Protein AF-A0A3D0XH51-F1 (afdb_monomer)

Solvent-accessible surface area (backbone atoms only — not comparable to full-atom values): 3511 Å² total; per-residue (Å²): 128,83,91,43,47,77,40,77,38,73,43,78,49,73,62,71,66,33,52,53,51,56,49,46,50,70,44,49,61,80,77,42,83,84,55,72,56,38,64,36,86,69,46,74,46,57,98,43,68,70,68,37,61,76,68,106

Radius of gyration: 12.64 Å; Cα contacts (8 Å, |Δi|>4): 65; chains: 1; bounding box: 30×16×31 Å

pLDDT: mean 94.64, std 8.14, range [52.69, 98.38]

Sequence (56 aa):
MSDKKPLNIGLVGYGFMGRTHSNGYKRVNDFFGDLAYRPVLKAICGRNSERTEAFA

Mean predicted aligned error: 3.24 Å

Nearest PDB structures (foldseek):
  6a3i-assembly1_B  TM=9.582E-01  e=4.302E-02  Pseudarthrobacter phenanthrenivorans Sphe3
  3wgd-assembly7_G  TM=4.281E-01  e=2.159E+00  Homo sapiens
  3isx-assembly1_A  TM=4.272E-01  e=4.007E+00  Thermotoga maritima
  6nf8-assembly1_C  TM=4.107E-01  e=7.965E+00  Bos taurus

Structure (mmCIF, N/CA/C/O backbone):
data_AF-A0A3D0XH51-F1
#
_entry.id   AF-A0A3D0XH51-F1
#
loop_
_atom_site.group_PDB
_atom_site.id
_atom_site.type_symbol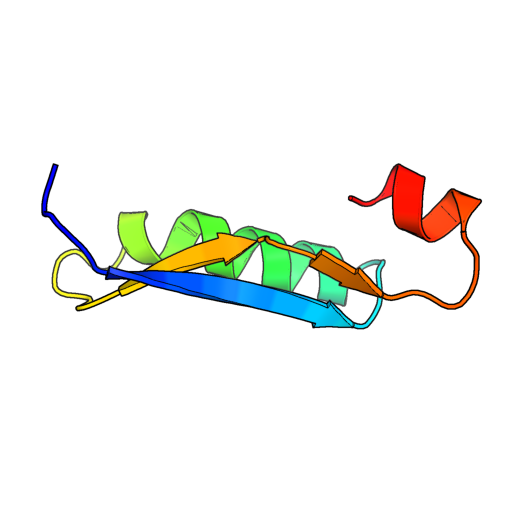
_atom_site.label_atom_id
_atom_site.label_alt_id
_atom_site.label_comp_id
_atom_site.label_asym_id
_atom_site.label_entity_id
_atom_site.label_seq_id
_atom_site.pdbx_PDB_ins_code
_atom_site.Cartn_x
_atom_site.Cartn_y
_atom_site.Cartn_z
_atom_site.occupancy
_atom_site.B_iso_or_equiv
_atom_site.auth_seq_id
_atom_site.auth_comp_id
_atom_site.auth_asym_id
_atom_site.auth_atom_id
_atom_site.pdbx_PDB_model_num
ATOM 1 N N . MET A 1 1 ? -6.240 5.580 20.698 1.00 52.69 1 MET A N 1
ATOM 2 C CA . MET A 1 1 ? -6.321 4.987 19.348 1.00 52.69 1 MET A CA 1
ATOM 3 C C . MET A 1 1 ? -7.058 3.674 19.508 1.00 52.69 1 MET A C 1
ATOM 5 O O . MET A 1 1 ? -6.645 2.917 20.369 1.00 52.69 1 MET A O 1
ATOM 9 N N . SER A 1 2 ? -8.172 3.438 18.809 1.00 58.97 2 SER A N 1
ATOM 10 C CA . SER A 1 2 ? -8.873 2.149 18.910 1.00 58.97 2 SER A CA 1
ATOM 11 C C . SER A 1 2 ? -7.902 1.010 18.590 1.00 58.97 2 SER A C 1
ATOM 13 O O . SER A 1 2 ? -7.207 1.104 17.576 1.00 58.97 2 SER A O 1
ATOM 15 N N . ASP A 1 3 ? -7.867 -0.034 19.424 1.00 79.62 3 ASP A N 1
ATOM 16 C CA . ASP A 1 3 ? -7.072 -1.263 19.256 1.00 79.62 3 ASP A CA 1
ATOM 17 C C . ASP A 1 3 ? -7.556 -2.090 18.048 1.00 79.62 3 ASP A C 1
ATOM 19 O O . ASP A 1 3 ? -8.009 -3.229 18.159 1.00 79.62 3 ASP A O 1
ATOM 23 N N . LYS A 1 4 ? -7.534 -1.492 16.854 1.00 88.50 4 LYS A N 1
ATOM 24 C CA . LYS A 1 4 ? -7.949 -2.144 15.613 1.00 88.50 4 LYS A CA 1
ATOM 25 C C . LYS A 1 4 ? -6.906 -3.182 15.232 1.00 88.50 4 LYS A C 1
ATOM 27 O O . LYS A 1 4 ? -5.714 -2.877 15.150 1.00 88.50 4 LYS A O 1
ATOM 32 N N . LYS A 1 5 ? -7.361 -4.400 14.935 1.00 95.00 5 LYS A N 1
ATOM 33 C CA . LYS A 1 5 ? -6.469 -5.498 14.561 1.00 95.00 5 LYS A CA 1
ATOM 34 C C . LYS A 1 5 ? -5.741 -5.151 13.252 1.00 95.00 5 LYS A C 1
ATOM 36 O O . LYS A 1 5 ? -6.402 -4.766 12.282 1.00 95.00 5 LYS A O 1
ATOM 41 N N . PRO A 1 6 ? -4.407 -5.285 13.178 1.00 96.25 6 PRO A N 1
ATOM 42 C CA . PRO A 1 6 ? -3.687 -5.058 11.931 1.00 96.25 6 PRO A CA 1
ATOM 43 C C . PRO A 1 6 ? -4.137 -6.034 10.837 1.00 96.25 6 PRO A C 1
ATOM 45 O O . PRO A 1 6 ? -4.247 -7.239 11.078 1.00 96.25 6 PRO A O 1
ATOM 48 N N . LEU A 1 7 ? -4.361 -5.516 9.630 1.00 97.38 7 LEU A N 1
ATOM 49 C CA . LEU A 1 7 ? -4.580 -6.301 8.416 1.00 97.38 7 LEU A CA 1
ATOM 50 C C . LEU A 1 7 ? -3.421 -6.038 7.450 1.00 97.38 7 LEU A C 1
ATOM 52 O O . LEU A 1 7 ? -3.350 -4.982 6.827 1.00 97.38 7 LEU A O 1
ATOM 56 N N . ASN A 1 8 ? -2.500 -6.994 7.345 1.00 98.12 8 ASN A N 1
ATOM 57 C CA . ASN A 1 8 ? -1.315 -6.862 6.501 1.00 98.12 8 ASN A CA 1
ATOM 58 C C . ASN A 1 8 ? -1.676 -7.078 5.028 1.00 98.12 8 ASN A C 1
ATOM 60 O O . ASN A 1 8 ? -2.119 -8.157 4.644 1.00 98.12 8 ASN A O 1
ATOM 64 N N . ILE A 1 9 ? -1.453 -6.055 4.210 1.00 98.25 9 ILE A N 1
ATOM 65 C CA . ILE A 1 9 ? -1.741 -6.055 2.779 1.00 98.25 9 ILE A CA 1
ATOM 66 C C . ILE A 1 9 ? -0.446 -6.271 1.997 1.00 98.25 9 ILE A C 1
ATOM 68 O O . ILE A 1 9 ? 0.533 -5.543 2.187 1.00 98.25 9 ILE A O 1
ATOM 72 N N . GLY A 1 10 ? -0.468 -7.253 1.097 1.00 98.19 10 GLY A N 1
ATOM 73 C CA . GLY A 1 10 ? 0.507 -7.404 0.022 1.00 98.19 10 GLY A CA 1
ATOM 74 C C . GLY A 1 10 ? -0.055 -6.818 -1.270 1.00 98.19 10 GLY A C 1
ATOM 75 O O . GLY A 1 10 ? -1.095 -7.271 -1.745 1.00 98.19 10 GLY A O 1
ATOM 76 N N . LEU A 1 11 ? 0.604 -5.808 -1.831 1.00 98.06 11 LEU A N 1
ATOM 77 C CA . LEU A 1 11 ? 0.205 -5.196 -3.097 1.00 98.06 11 LEU A CA 1
ATOM 78 C C . LEU A 1 11 ? 0.936 -5.881 -4.259 1.00 98.06 11 LEU A C 1
ATOM 80 O O . LEU A 1 11 ? 2.156 -5.987 -4.237 1.00 98.06 11 LEU A O 1
ATOM 84 N N . VAL A 1 12 ? 0.224 -6.332 -5.290 1.00 97.88 12 VAL A N 1
ATOM 85 C CA . VAL 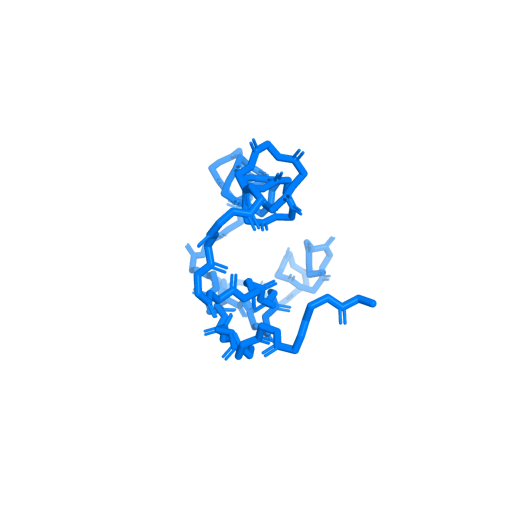A 1 12 ? 0.851 -6.899 -6.496 1.00 97.88 12 VAL A CA 1
ATOM 86 C C . VAL A 1 12 ? 0.685 -5.917 -7.646 1.00 97.88 12 VAL A C 1
ATOM 88 O O . VAL A 1 12 ? -0.431 -5.618 -8.064 1.00 97.88 12 VAL A O 1
ATOM 91 N N . GLY A 1 13 ? 1.810 -5.432 -8.164 1.00 95.50 13 GLY A N 1
ATOM 92 C CA . GLY A 1 13 ? 1.856 -4.410 -9.199 1.00 95.50 13 GLY A CA 1
ATOM 93 C C . GLY A 1 13 ? 2.053 -2.997 -8.648 1.00 95.50 13 GLY A C 1
ATOM 94 O O . GLY A 1 13 ? 1.541 -2.613 -7.599 1.00 95.50 13 GLY A O 1
ATOM 95 N N . TYR A 1 14 ? 2.803 -2.208 -9.412 1.00 95.75 14 TYR A N 1
ATOM 96 C CA . TYR A 1 14 ? 3.077 -0.793 -9.174 1.00 95.75 14 TYR A CA 1
ATOM 97 C C . TYR A 1 14 ? 2.516 0.058 -10.326 1.00 95.75 14 TYR A C 1
ATOM 99 O O . TYR A 1 14 ? 2.008 -0.459 -11.323 1.00 95.75 14 TYR A O 1
ATOM 107 N N . GLY A 1 15 ? 2.610 1.384 -10.209 1.00 95.56 15 GLY A N 1
ATOM 108 C CA . GLY A 1 15 ? 2.128 2.329 -11.223 1.00 95.56 15 GLY A CA 1
ATOM 109 C C . GLY A 1 15 ? 0.823 3.004 -10.812 1.00 95.56 15 GLY A C 1
ATOM 110 O O . GLY A 1 15 ? 0.633 3.300 -9.635 1.00 95.56 15 GLY A O 1
ATOM 111 N N . PHE A 1 16 ? -0.066 3.285 -11.769 1.00 97.44 16 PHE A N 1
ATOM 112 C CA . PHE A 1 16 ? -1.302 4.028 -11.493 1.00 97.44 16 PHE A CA 1
ATOM 113 C C . PHE A 1 16 ? -2.193 3.308 -10.474 1.00 97.44 16 PHE A C 1
ATOM 115 O O . PHE A 1 16 ? -2.443 3.850 -9.401 1.00 97.44 16 PHE A O 1
ATOM 122 N N . MET A 1 17 ? -2.583 2.059 -10.752 1.00 97.75 17 MET A N 1
ATOM 123 C CA . MET A 1 17 ? -3.432 1.296 -9.830 1.00 97.75 17 MET A CA 1
ATOM 124 C C . MET A 1 17 ? -2.726 0.994 -8.511 1.00 97.75 17 MET A C 1
ATOM 126 O O . MET A 1 17 ? -3.358 1.070 -7.463 1.00 97.75 17 MET A O 1
ATOM 130 N N . GLY A 1 18 ? -1.409 0.762 -8.530 1.00 97.38 18 GLY A N 1
ATOM 131 C CA . GLY A 1 18 ? -0.635 0.615 -7.300 1.00 97.38 18 GLY A CA 1
ATOM 132 C C . GLY A 1 18 ? -0.787 1.831 -6.379 1.00 97.38 18 GLY A C 1
ATOM 133 O O . GLY A 1 18 ? -1.071 1.667 -5.193 1.00 97.38 18 GLY A O 1
ATOM 134 N N . ARG A 1 19 ? -0.653 3.056 -6.920 1.00 97.50 19 ARG A N 1
ATOM 135 C CA . ARG A 1 19 ? -0.842 4.307 -6.155 1.00 97.50 19 ARG A CA 1
ATOM 136 C C . ARG A 1 19 ? -2.273 4.460 -5.656 1.00 97.50 19 ARG A C 1
ATOM 138 O O . ARG A 1 19 ? -2.482 4.838 -4.506 1.00 97.50 19 ARG A O 1
ATOM 145 N N . THR A 1 20 ? -3.252 4.162 -6.506 1.00 98.12 20 THR A N 1
ATOM 146 C CA . THR A 1 20 ? -4.671 4.258 -6.148 1.00 98.12 20 THR A CA 1
ATOM 147 C C . THR A 1 20 ? -5.010 3.329 -4.983 1.00 98.12 20 THR A C 1
ATOM 149 O O . THR A 1 20 ? -5.596 3.772 -3.994 1.00 98.12 20 THR A O 1
ATOM 152 N N . HIS A 1 21 ? -4.575 2.067 -5.042 1.00 98.38 21 HIS A N 1
ATOM 153 C CA . HIS A 1 21 ? -4.797 1.101 -3.967 1.00 98.38 21 HIS A CA 1
ATOM 154 C C . HIS A 1 21 ? -4.047 1.477 -2.687 1.00 98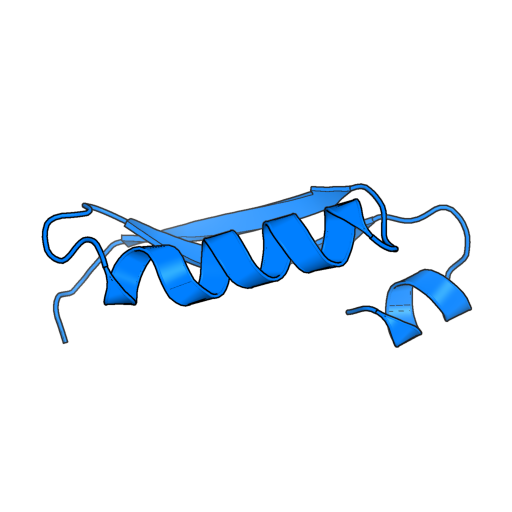.38 21 HIS A C 1
ATOM 156 O O . HIS A 1 21 ? -4.646 1.466 -1.612 1.00 98.38 21 HIS A O 1
ATOM 162 N N . SER A 1 22 ? -2.763 1.844 -2.775 1.00 97.75 22 SER A N 1
ATOM 163 C CA . SER A 1 22 ? -1.980 2.198 -1.586 1.00 97.75 22 SER A CA 1
ATOM 164 C C . SER A 1 22 ? -2.535 3.437 -0.879 1.00 97.75 22 SER A C 1
ATOM 166 O O . SER A 1 22 ? 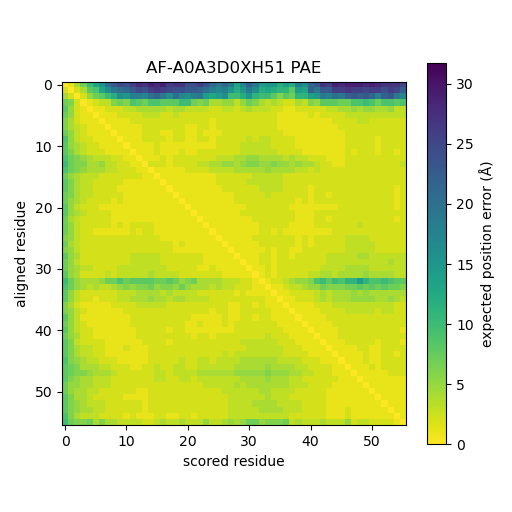-2.605 3.458 0.351 1.00 97.75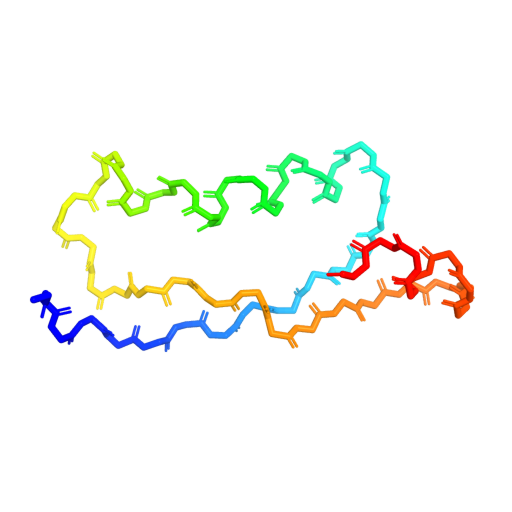 22 SER A O 1
ATOM 168 N N . ASN A 1 23 ? -3.018 4.434 -1.628 1.00 98.00 23 ASN A N 1
ATOM 169 C CA . ASN A 1 23 ? -3.727 5.575 -1.055 1.00 98.00 23 ASN A CA 1
ATOM 170 C C . ASN A 1 23 ? -5.046 5.149 -0.395 1.00 98.00 23 ASN A C 1
ATOM 172 O O . ASN A 1 23 ? -5.303 5.537 0.742 1.00 98.00 23 ASN A O 1
ATOM 176 N N . GLY A 1 24 ? -5.848 4.312 -1.059 1.00 97.94 24 GLY A N 1
ATOM 177 C CA . GLY A 1 24 ? -7.097 3.791 -0.497 1.00 97.94 24 GLY A CA 1
ATOM 178 C C . GLY A 1 24 ? -6.887 3.109 0.857 1.00 97.94 24 GLY A C 1
ATOM 179 O O . GLY A 1 24 ? -7.509 3.496 1.844 1.00 97.94 24 GLY A O 1
ATOM 180 N N . TYR A 1 25 ? -5.941 2.168 0.942 1.00 97.62 25 TYR A N 1
ATOM 181 C CA . TYR A 1 25 ? -5.630 1.474 2.197 1.00 97.62 25 TYR A CA 1
ATOM 182 C C . TYR A 1 25 ? -5.112 2.407 3.297 1.00 97.62 25 TYR A C 1
ATOM 184 O O . TYR A 1 25 ? -5.447 2.211 4.464 1.00 97.62 25 TYR A O 1
ATOM 192 N N . LYS A 1 26 ? -4.326 3.436 2.950 1.00 95.69 26 LYS A N 1
ATOM 193 C CA . LYS A 1 26 ? -3.854 4.433 3.926 1.00 95.69 26 LYS A CA 1
ATOM 194 C C . LYS A 1 26 ? -5.010 5.255 4.498 1.00 95.69 2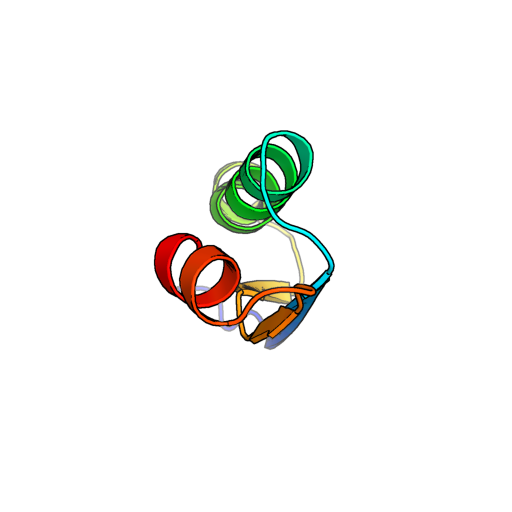6 LYS A C 1
ATOM 196 O O . LYS A 1 26 ? -5.043 5.481 5.706 1.00 95.69 26 LYS A O 1
ATOM 201 N N . ARG A 1 27 ? -5.939 5.669 3.632 1.00 96.88 27 ARG A N 1
ATOM 202 C CA . ARG A 1 27 ? -6.997 6.639 3.940 1.00 96.88 27 ARG A CA 1
ATOM 203 C C . ARG A 1 27 ? -8.286 6.029 4.472 1.00 96.88 27 ARG A C 1
ATOM 205 O O . ARG A 1 27 ? -9.067 6.735 5.090 1.00 96.88 27 ARG A O 1
ATOM 212 N N . VAL A 1 28 ? -8.543 4.742 4.246 1.00 96.75 28 VAL A N 1
ATOM 213 C CA . VAL A 1 28 ? -9.847 4.134 4.565 1.00 96.75 28 VAL A CA 1
ATOM 214 C C . VAL A 1 28 ? -10.249 4.315 6.037 1.00 96.75 28 VAL A C 1
ATOM 216 O O . VAL A 1 28 ? -11.405 4.597 6.324 1.00 96.75 28 VAL A O 1
ATOM 219 N N . ASN A 1 29 ? -9.306 4.249 6.983 1.00 95.12 29 ASN A N 1
ATOM 220 C CA . ASN A 1 29 ? -9.621 4.485 8.397 1.00 95.12 29 ASN A CA 1
ATOM 221 C C . ASN A 1 29 ? -9.842 5.962 8.759 1.00 95.12 29 ASN A C 1
ATOM 223 O O . ASN A 1 29 ? -10.388 6.207 9.830 1.00 95.12 29 ASN A O 1
ATOM 227 N N . ASP A 1 30 ? -9.435 6.910 7.910 1.00 94.88 30 ASP A N 1
ATOM 228 C CA . ASP A 1 30 ? -9.707 8.341 8.105 1.00 94.88 30 ASP A CA 1
ATOM 229 C C . ASP A 1 30 ? -11.189 8.644 7.829 1.00 94.88 30 ASP A C 1
ATOM 231 O O . ASP A 1 30 ? -11.767 9.544 8.430 1.00 94.88 30 ASP A O 1
ATOM 235 N N . PHE A 1 31 ? -11.807 7.871 6.929 1.00 95.94 31 PHE A N 1
ATOM 236 C CA . PHE A 1 31 ? -13.208 8.025 6.532 1.00 95.94 31 PHE A CA 1
ATOM 237 C C . PHE A 1 31 ? -14.159 7.107 7.309 1.00 95.94 31 PHE A C 1
ATOM 239 O O . PHE A 1 31 ? -15.292 7.493 7.582 1.00 95.94 31 PHE A O 1
ATOM 246 N N . PHE A 1 32 ? -13.708 5.903 7.677 1.00 93.50 32 PHE A N 1
ATOM 247 C CA . PHE A 1 32 ? -14.540 4.882 8.317 1.00 93.50 32 PHE A CA 1
ATOM 248 C C . PHE A 1 32 ? -13.999 4.526 9.712 1.00 93.50 32 PHE A C 1
ATOM 250 O O . PHE A 1 32 ? -13.033 3.765 9.886 1.00 93.50 32 PHE A O 1
ATOM 257 N N . GLY A 1 33 ? -14.623 5.125 10.731 1.00 86.69 33 GLY A N 1
ATOM 258 C CA . GLY A 1 33 ? -14.206 5.042 12.134 1.00 86.69 33 GLY A CA 1
ATOM 259 C C . GLY A 1 33 ? -14.506 3.704 12.816 1.00 86.69 33 GLY A C 1
ATOM 260 O O . GLY A 1 33 ? -13.789 3.322 13.741 1.00 86.69 33 GLY A O 1
ATOM 261 N N . ASP A 1 34 ? -15.478 2.953 12.317 1.00 92.62 34 ASP A N 1
ATOM 262 C CA . ASP A 1 34 ? -16.041 1.716 12.876 1.00 92.62 34 ASP A CA 1
ATOM 263 C C . ASP A 1 34 ? -15.424 0.424 12.306 1.00 92.62 34 ASP A C 1
ATOM 265 O O . ASP A 1 34 ? -15.796 -0.681 12.694 1.00 92.62 34 ASP A O 1
ATOM 269 N N . LEU A 1 35 ? -14.429 0.538 11.422 1.00 93.56 35 LEU A N 1
ATOM 270 C CA . LEU A 1 35 ? -13.728 -0.626 10.876 1.00 93.56 35 LEU A CA 1
ATOM 271 C C . LEU A 1 35 ? -13.032 -1.451 11.969 1.00 93.56 35 LEU A C 1
ATOM 273 O O . LEU A 1 35 ? -12.226 -0.919 12.735 1.00 93.56 35 LEU A O 1
ATOM 277 N N . ALA A 1 36 ? -13.248 -2.769 11.950 1.00 94.06 36 ALA A N 1
ATOM 278 C CA . ALA A 1 36 ? -12.607 -3.719 12.865 1.00 94.06 36 ALA A CA 1
ATOM 279 C C . ALA A 1 36 ? -11.082 -3.841 12.663 1.00 94.06 36 ALA A C 1
ATOM 281 O O . ALA A 1 36 ? -10.356 -4.235 13.579 1.00 94.06 36 ALA A O 1
ATOM 282 N N . TYR A 1 37 ? -10.589 -3.489 11.470 1.00 96.12 37 TYR A N 1
ATOM 283 C CA . TYR A 1 37 ? -9.187 -3.634 11.087 1.00 96.12 37 TYR A CA 1
ATOM 284 C C . TYR A 1 37 ? -8.521 -2.304 10.725 1.00 96.12 37 TYR A C 1
ATOM 286 O O . TYR A 1 37 ? -9.155 -1.360 10.236 1.00 96.12 37 TYR A O 1
ATOM 294 N N . ARG A 1 38 ? -7.200 -2.267 10.916 1.00 95.69 38 ARG A N 1
ATOM 295 C CA . ARG A 1 38 ? -6.302 -1.225 10.407 1.00 95.69 38 ARG A CA 1
ATOM 296 C C . ARG A 1 38 ? -5.436 -1.832 9.297 1.00 95.69 38 ARG A C 1
ATOM 298 O O . ARG A 1 38 ? -4.572 -2.652 9.613 1.00 95.69 38 ARG A O 1
ATOM 305 N N . PRO A 1 39 ? -5.630 -1.473 8.016 1.00 97.12 39 PRO A N 1
ATOM 306 C CA . PRO A 1 39 ? -4.751 -1.926 6.952 1.00 97.12 39 PRO A CA 1
ATOM 307 C C . PRO A 1 39 ? -3.321 -1.436 7.170 1.00 97.12 39 PRO A C 1
ATOM 309 O O . PRO A 1 39 ? -3.085 -0.275 7.509 1.00 97.12 39 PRO A O 1
ATOM 312 N N . VAL A 1 40 ? -2.370 -2.330 6.938 1.00 97.12 40 VAL A N 1
ATOM 313 C CA . VAL A 1 40 ? -0.934 -2.063 6.965 1.00 97.12 40 VAL A CA 1
ATOM 314 C C . VAL A 1 40 ? -0.384 -2.518 5.625 1.00 97.12 40 VAL A C 1
ATOM 316 O O . VAL A 1 40 ? -0.431 -3.703 5.307 1.00 97.12 40 VAL A O 1
ATOM 319 N N . LEU A 1 41 ? 0.131 -1.588 4.824 1.00 97.81 41 LEU A N 1
ATOM 320 C CA . LEU A 1 41 ? 0.845 -1.928 3.593 1.00 97.81 41 LEU A CA 1
ATOM 321 C C . LEU A 1 41 ? 2.155 -2.609 3.989 1.00 97.81 41 LEU A C 1
ATOM 323 O O . LEU A 1 41 ? 3.089 -1.946 4.434 1.00 97.81 41 LEU A O 1
ATOM 327 N N . LYS A 1 42 ? 2.175 -3.942 3.924 1.00 98.25 42 LYS A N 1
ATOM 328 C CA . LYS A 1 42 ? 3.243 -4.760 4.503 1.00 98.25 42 LYS A CA 1
ATOM 329 C C . LYS A 1 42 ? 4.257 -5.219 3.466 1.00 98.25 42 LYS A C 1
ATOM 331 O O . LYS A 1 42 ? 5.424 -5.383 3.807 1.00 98.25 42 LYS A O 1
ATOM 336 N N . ALA A 1 43 ? 3.809 -5.455 2.238 1.00 98.00 43 ALA A N 1
ATOM 337 C CA . ALA A 1 43 ? 4.658 -5.929 1.156 1.00 98.00 43 ALA A CA 1
ATOM 338 C C . ALA A 1 43 ? 4.166 -5.415 -0.198 1.00 98.00 43 ALA A C 1
ATOM 340 O O . ALA A 1 43 ? 2.977 -5.135 -0.377 1.00 98.00 43 ALA A O 1
ATOM 341 N N . ILE A 1 44 ? 5.081 -5.363 -1.163 1.00 98.06 44 ILE A N 1
ATOM 342 C CA . ILE A 1 44 ? 4.771 -5.179 -2.576 1.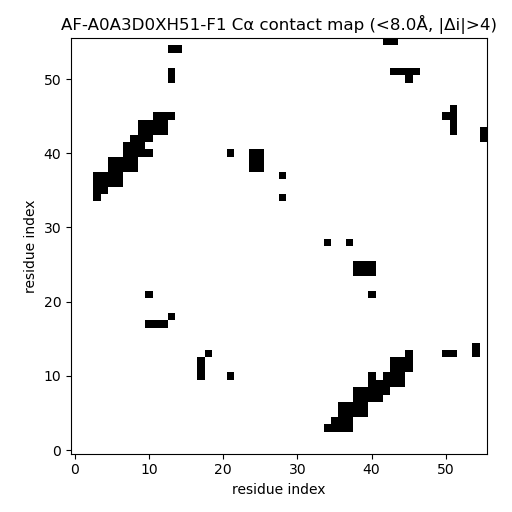00 98.06 44 ILE A CA 1
ATOM 343 C C . ILE A 1 44 ? 5.501 -6.231 -3.416 1.00 98.06 44 ILE A C 1
ATOM 345 O O . ILE A 1 44 ? 6.612 -6.637 -3.089 1.00 98.06 44 ILE A O 1
ATOM 349 N N . CYS A 1 45 ? 4.866 -6.668 -4.499 1.00 98.06 45 CYS A N 1
ATOM 350 C CA . CYS A 1 45 ? 5.447 -7.536 -5.510 1.00 98.06 45 CYS A CA 1
ATOM 351 C C . CYS A 1 45 ? 5.412 -6.853 -6.882 1.00 98.06 45 CYS A C 1
ATOM 353 O O . CYS A 1 45 ? 4.389 -6.298 -7.298 1.00 98.06 45 CYS A O 1
ATOM 355 N N . GLY A 1 46 ? 6.524 -6.930 -7.607 1.00 97.12 46 GLY A N 1
ATOM 356 C CA . GLY A 1 46 ? 6.647 -6.463 -8.979 1.00 97.12 46 GLY A CA 1
ATOM 357 C C . GLY A 1 46 ? 7.702 -7.262 -9.74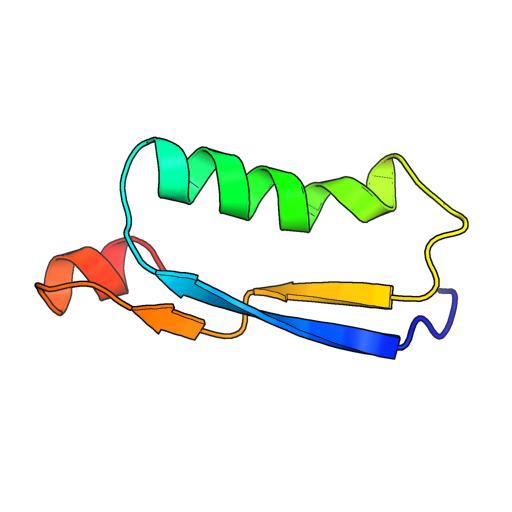1 1.00 97.12 46 GLY A C 1
ATOM 358 O O . GLY A 1 46 ? 8.476 -8.018 -9.166 1.00 97.12 46 GLY A O 1
ATOM 359 N N . ARG A 1 47 ? 7.707 -7.121 -11.071 1.00 97.25 47 ARG A N 1
ATOM 360 C CA . ARG A 1 47 ? 8.569 -7.916 -11.970 1.00 97.25 47 ARG A CA 1
ATOM 361 C C . ARG A 1 47 ? 10.017 -7.423 -12.056 1.00 97.25 47 ARG A C 1
ATOM 363 O O . ARG A 1 47 ? 10.866 -8.133 -12.572 1.00 97.25 47 ARG A O 1
ATOM 370 N N . ASN A 1 48 ? 10.283 -6.197 -11.621 1.00 97.56 48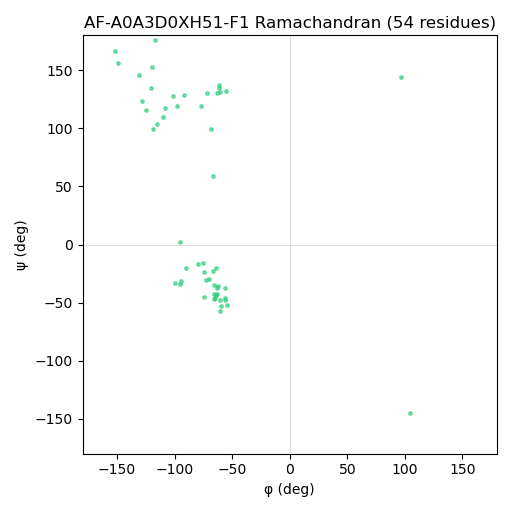 ASN A N 1
ATOM 371 C CA . ASN A 1 48 ? 11.600 -5.571 -11.663 1.00 97.56 48 ASN A CA 1
ATOM 372 C C . ASN A 1 48 ? 11.909 -5.037 -10.260 1.00 97.56 48 ASN A C 1
ATOM 374 O O . ASN A 1 48 ? 11.097 -4.275 -9.731 1.00 97.56 48 ASN A O 1
ATOM 378 N N . SER A 1 49 ? 13.036 -5.458 -9.672 1.00 97.31 49 SER A N 1
ATOM 379 C CA . SER A 1 49 ? 13.388 -5.133 -8.279 1.00 97.31 49 SER A CA 1
ATOM 380 C C . SER A 1 49 ? 13.486 -3.628 -8.069 1.00 97.31 49 SER A C 1
ATOM 382 O O . SER A 1 49 ? 12.743 -3.087 -7.262 1.00 97.31 49 SER A O 1
ATOM 384 N N . GLU A 1 50 ? 14.274 -2.936 -8.896 1.00 98.00 50 GLU A N 1
ATOM 385 C CA . GLU A 1 50 ? 14.502 -1.488 -8.794 1.00 98.00 50 GLU A CA 1
ATOM 386 C C . GLU A 1 50 ? 13.193 -0.688 -8.844 1.00 98.00 50 GLU A C 1
ATOM 388 O O . GLU A 1 50 ? 12.950 0.195 -8.025 1.00 98.00 50 GLU A O 1
ATOM 393 N N . ARG A 1 51 ? 12.295 -1.018 -9.781 1.00 97.44 51 ARG A N 1
ATOM 394 C CA . ARG A 1 51 ? 10.988 -0.350 -9.903 1.00 97.44 51 ARG A CA 1
ATOM 395 C C . ARG A 1 51 ? 10.044 -0.684 -8.753 1.00 97.44 51 ARG A C 1
ATOM 397 O O . ARG A 1 51 ? 9.169 0.120 -8.441 1.00 97.44 51 ARG A O 1
ATOM 404 N N . THR A 1 52 ? 10.178 -1.874 -8.178 1.00 97.38 52 THR A N 1
ATOM 405 C CA . THR A 1 52 ? 9.368 -2.312 -7.037 1.00 97.38 52 THR A CA 1
ATOM 406 C C . THR A 1 52 ? 9.831 -1.607 -5.767 1.00 97.38 52 THR A C 1
ATOM 408 O O . THR A 1 52 ? 9.000 -1.064 -5.047 1.00 97.38 52 THR A O 1
ATOM 411 N N . GLU A 1 53 ? 11.143 -1.531 -5.548 1.00 97.25 53 GLU A N 1
ATOM 412 C CA . GLU A 1 53 ? 11.778 -0.808 -4.442 1.00 97.25 53 GLU A CA 1
ATOM 413 C C . GLU A 1 53 ? 11.509 0.695 -4.514 1.00 97.25 53 GLU A C 1
ATOM 415 O O . GLU A 1 53 ? 11.142 1.291 -3.511 1.00 97.25 53 GLU A O 1
ATOM 420 N N . ALA A 1 54 ? 11.586 1.304 -5.702 1.00 97.44 54 ALA A N 1
ATOM 421 C CA . ALA A 1 54 ? 11.278 2.724 -5.880 1.00 97.44 54 ALA A CA 1
ATOM 422 C C . ALA A 1 54 ? 9.810 3.083 -5.578 1.00 97.44 54 ALA A C 1
ATOM 424 O O . ALA A 1 54 ? 9.487 4.255 -5.383 1.00 97.44 54 ALA A O 1
ATOM 425 N N . PHE A 1 55 ? 8.905 2.102 -5.607 1.00 96.56 55 PHE A N 1
ATOM 426 C CA . PHE A 1 55 ? 7.490 2.307 -5.309 1.00 96.56 55 PHE A CA 1
ATOM 427 C C . PHE A 1 55 ? 7.134 2.024 -3.841 1.00 96.56 55 PHE A C 1
ATOM 429 O O . PHE A 1 55 ? 6.158 2.602 -3.352 1.00 96.56 55 PHE A O 1
ATOM 436 N N . ALA A 1 56 ? 7.846 1.091 -3.200 1.00 90.75 56 ALA A N 1
ATOM 437 C CA . ALA A 1 56 ? 7.575 0.597 -1.848 1.00 90.75 56 ALA A CA 1
ATOM 438 C C . ALA A 1 56 ? 7.592 1.720 -0.797 1.00 90.75 56 ALA A C 1
ATOM 440 O O . ALA A 1 56 ? 6.685 1.699 0.071 1.00 90.75 56 ALA A O 1
#

Secondary structure (DSSP, 8-state):
---PEEEEEEEE--SHHHHHHHHHHHHHHHH-TT-SEEEEEEEEE-SSHHHHHTT-

Foldseek 3Di:
DPPAAEDEDEAEDDDDVNVVVVVCLQCVCVVPVPDSHRYDPHYYDDDDPVVRVVRD